Protein AF-A0A2K3LWF7-F1 (afdb_monomer_lite)

Organism: Trifolium pratense (NCBI:txid57577)

pLDDT: mean 84.84, std 10.51, range [38.94, 96.25]

Sequence (169 aa):
MKAWNTTQEELLTIGGLDVVVFNRILIFSIRVFSVSAIICTILVLPVNYYGRNTIHKDIPFESLEVFTIENVMEGSRWLWSHCLALYIITITACTLLYFEYKNITTLRLVHITGLPPKPSQFTILVRGIPWSADESYCEAVKKFFTYYHASTYLSHQIVYESGAVQKLK

Radius of gyration: 29.31 Å; chains: 1; bounding box: 56×47×76 Å

InterPro domains:
  IPR027815 CSC1/OSCA1-like, cytosolic domain [PF14703] (121-168)
  IPR032880 CSC1/OSCA1-like, N-terminal transmembrane domain [PF13967] (2-100)
  IPR045122 Calcium permeable stress-gated cation channel 1-like [PTHR13018] (2-168)

Foldseek 3Di:
DCVVVQDLVNCCVPPNDVSSVVVVVVVLVVVLVVVLVVLCVVQQQVLLLPQDPDDDDPPVPDDCNSRDPNSHDPPDPSVVSVVVSVVVSVVVSVVSVVVVVVVSVVVVVCVVVVDDDDVVVLDDDDDDQDDDPVDDSQVSVVVVCCVPPVPSDDHDDDDDDCPPVVVVD

Structure (mmCIF, N/CA/C/O backbone):
data_AF-A0A2K3LWF7-F1
#
_entry.id   AF-A0A2K3LWF7-F1
#
loop_
_atom_site.group_PDB
_atom_site.id
_atom_site.type_symbol
_atom_site.label_atom_id
_atom_site.label_alt_id
_atom_site.label_comp_id
_atom_site.label_asym_id
_atom_site.label_entity_id
_atom_site.label_seq_id
_atom_site.pdbx_PDB_ins_code
_atom_site.Cartn_x
_atom_site.Cartn_y
_atom_site.Cartn_z
_atom_site.occupancy
_atom_site.B_iso_or_equiv
_atom_site.auth_seq_id
_atom_site.auth_comp_id
_atom_site.auth_asym_id
_atom_site.auth_atom_id
_atom_site.pdbx_PDB_model_num
ATOM 1 N N . MET A 1 1 ? 2.350 27.886 2.016 1.00 38.94 1 MET A N 1
ATOM 2 C CA . MET A 1 1 ? 3.255 26.724 1.860 1.00 38.94 1 MET A CA 1
ATOM 3 C C . MET A 1 1 ? 3.844 26.348 3.222 1.00 38.94 1 MET A C 1
ATOM 5 O O . MET A 1 1 ? 4.830 26.938 3.629 1.00 38.94 1 MET A O 1
ATOM 9 N N . LYS A 1 2 ? 3.200 25.439 3.970 1.00 58.22 2 LYS A N 1
ATOM 10 C CA . LYS A 1 2 ? 3.704 24.879 5.251 1.00 58.22 2 LYS A CA 1
ATOM 11 C C . LYS A 1 2 ? 3.638 23.341 5.309 1.00 58.22 2 LYS A C 1
ATOM 13 O O . LYS A 1 2 ? 4.220 22.750 6.204 1.00 58.22 2 LYS A O 1
ATOM 18 N N . ALA A 1 3 ? 2.973 22.706 4.339 1.00 60.84 3 ALA A N 1
ATOM 19 C CA . ALA A 1 3 ? 2.612 21.287 4.382 1.00 60.84 3 ALA A CA 1
ATOM 20 C C . ALA A 1 3 ? 3.796 20.308 4.273 1.00 60.84 3 ALA A C 1
ATOM 22 O O . ALA A 1 3 ? 3.674 19.171 4.704 1.00 60.84 3 ALA A O 1
ATOM 23 N N . TRP A 1 4 ? 4.939 20.730 3.717 1.00 63.81 4 TRP A N 1
ATOM 24 C CA . TRP A 1 4 ? 6.118 19.862 3.579 1.00 63.81 4 TRP A CA 1
ATOM 25 C C . TRP A 1 4 ? 6.941 19.734 4.872 1.00 63.81 4 TRP A C 1
ATOM 27 O O . TRP A 1 4 ? 7.644 18.748 5.056 1.00 63.81 4 TRP A O 1
ATOM 37 N N . ASN A 1 5 ? 6.837 20.710 5.783 1.00 64.00 5 ASN A N 1
ATOM 38 C CA . ASN A 1 5 ? 7.616 20.734 7.027 1.00 64.00 5 ASN A CA 1
ATOM 39 C C . ASN A 1 5 ? 6.887 20.084 8.210 1.00 64.00 5 ASN A C 1
ATOM 41 O O . ASN A 1 5 ? 7.452 20.028 9.299 1.00 64.00 5 ASN A O 1
ATOM 45 N N . THR A 1 6 ? 5.645 19.629 8.024 1.00 67.25 6 THR A N 1
ATOM 46 C CA . THR A 1 6 ? 4.870 19.023 9.106 1.00 67.25 6 THR A CA 1
ATOM 47 C C . THR A 1 6 ? 5.472 17.671 9.467 1.00 67.25 6 THR A C 1
ATOM 49 O O . THR A 1 6 ? 5.547 16.760 8.638 1.00 67.25 6 THR A O 1
ATOM 52 N N . THR A 1 7 ? 5.928 17.545 10.709 1.00 76.25 7 THR A N 1
ATOM 53 C CA . THR A 1 7 ? 6.557 16.308 11.185 1.00 76.25 7 THR A CA 1
ATOM 54 C C . THR A 1 7 ? 5.507 15.223 11.422 1.00 76.25 7 THR A C 1
ATOM 56 O O . THR A 1 7 ? 4.322 15.495 11.616 1.00 76.25 7 THR A O 1
ATOM 59 N N . GLN A 1 8 ? 5.923 13.953 11.408 1.00 68.94 8 GLN A N 1
ATOM 60 C CA . GLN A 1 8 ? 5.000 12.845 11.685 1.00 68.94 8 GLN A CA 1
ATOM 61 C C . GLN A 1 8 ? 4.348 12.949 13.067 1.00 68.94 8 GLN A C 1
ATOM 63 O O . GLN A 1 8 ? 3.216 12.504 13.228 1.00 68.94 8 GLN A O 1
ATOM 68 N N . GLU A 1 9 ? 5.029 13.559 14.036 1.00 72.06 9 GLU A N 1
ATOM 69 C CA . GLU A 1 9 ? 4.491 13.771 15.381 1.00 72.06 9 GLU A CA 1
ATOM 70 C C . GLU A 1 9 ? 3.396 14.845 15.405 1.00 72.06 9 GLU A C 1
ATOM 72 O O . GLU A 1 9 ? 2.366 14.670 16.056 1.00 72.06 9 GLU A O 1
ATOM 77 N N . GLU A 1 10 ? 3.544 15.911 14.616 1.00 75.25 10 GLU A N 1
ATOM 78 C CA . GLU A 1 10 ? 2.484 16.906 14.411 1.00 75.25 10 GLU A CA 1
ATOM 79 C C . GLU A 1 10 ? 1.270 16.294 13.692 1.00 75.25 10 GLU A C 1
ATOM 81 O O . GLU A 1 10 ? 0.126 16.544 14.066 1.00 75.25 10 GLU A O 1
ATOM 86 N N . LEU A 1 11 ? 1.492 15.427 12.696 1.00 74.38 11 LEU A N 1
ATOM 87 C CA . LEU A 1 11 ? 0.394 14.720 12.024 1.00 74.38 11 LEU A CA 1
ATOM 88 C C . LEU A 1 11 ? -0.328 13.745 12.961 1.00 74.38 11 LEU A C 1
ATOM 90 O O . LEU A 1 11 ? -1.554 13.651 12.912 1.00 74.38 11 LEU A O 1
ATOM 94 N N . LEU A 1 12 ? 0.409 13.045 13.826 1.00 75.38 12 LEU A N 1
ATOM 95 C CA . LEU A 1 12 ? -0.167 12.120 14.800 1.00 75.38 12 LEU A CA 1
ATOM 96 C C . LEU A 1 12 ? -1.013 12.854 15.847 1.00 75.38 12 LEU A C 1
ATOM 98 O O . LEU A 1 12 ? -2.081 12.369 16.216 1.00 75.38 12 LEU A O 1
ATOM 102 N N . THR A 1 13 ? -0.552 14.017 16.310 1.00 76.69 13 THR A N 1
ATOM 103 C CA . THR A 1 13 ? -1.249 14.812 17.333 1.00 76.69 13 THR A CA 1
ATOM 104 C C . THR A 1 13 ? -2.495 15.511 16.790 1.00 76.69 13 THR A C 1
ATOM 106 O O . THR A 1 13 ? -3.487 15.605 17.509 1.00 76.69 13 THR A O 1
ATOM 109 N N . ILE A 1 14 ? -2.482 15.951 15.526 1.00 79.88 14 ILE A N 1
ATOM 110 C CA . ILE A 1 14 ? -3.607 16.669 14.904 1.00 79.88 14 ILE A CA 1
ATOM 111 C C . ILE A 1 14 ? -4.623 15.712 14.260 1.00 79.88 14 ILE A C 1
ATOM 113 O O . ILE A 1 14 ? -5.828 15.919 14.385 1.00 79.88 14 ILE A O 1
ATOM 117 N N . GLY A 1 15 ? -4.152 14.688 13.540 1.00 75.94 15 GLY A N 1
ATOM 118 C CA . GLY A 1 15 ? -4.976 13.846 12.661 1.00 75.94 15 GLY A CA 1
ATOM 119 C C . GLY A 1 15 ? -5.076 12.375 13.069 1.00 75.94 15 GLY A C 1
ATOM 120 O O . GLY A 1 15 ? -5.804 11.614 12.434 1.00 75.94 15 GLY A O 1
ATOM 121 N N . GLY A 1 16 ? -4.362 11.954 14.115 1.00 80.94 16 GLY A N 1
ATOM 122 C CA . GLY A 1 16 ? -4.330 10.562 14.554 1.00 80.94 16 GLY A CA 1
ATOM 123 C C . GLY A 1 16 ? -3.524 9.638 13.633 1.00 80.94 16 GLY A C 1
ATOM 124 O O . GLY A 1 16 ? -2.874 10.055 12.673 1.00 80.94 16 GLY A O 1
ATOM 125 N N . LEU A 1 17 ? -3.543 8.342 13.957 1.00 81.19 17 LEU A N 1
ATOM 126 C CA . LEU A 1 17 ? -2.722 7.325 13.289 1.00 81.19 17 LEU A CA 1
ATOM 127 C C . LEU A 1 17 ? -3.090 7.143 11.805 1.00 81.19 17 LEU A C 1
ATOM 129 O O . LEU A 1 17 ? -2.202 6.944 10.978 1.00 81.19 17 LEU A O 1
ATOM 133 N N . ASP A 1 18 ? -4.373 7.256 11.459 1.00 84.12 18 ASP A N 1
ATOM 134 C CA . ASP A 1 18 ? -4.869 7.007 10.099 1.00 84.12 18 ASP A CA 1
ATOM 135 C C . ASP A 1 18 ? -4.323 8.022 9.084 1.00 84.12 18 ASP A C 1
ATOM 137 O O . ASP A 1 18 ? -3.919 7.649 7.981 1.00 84.12 18 ASP A O 1
ATOM 141 N N . VAL A 1 19 ? -4.209 9.296 9.477 1.00 86.19 19 VAL A N 1
ATOM 142 C CA . VAL A 1 19 ? -3.614 10.353 8.639 1.00 86.19 19 VAL A CA 1
ATOM 143 C C . VAL A 1 19 ? -2.130 10.087 8.388 1.00 86.19 19 VAL A C 1
ATOM 145 O O . VAL A 1 19 ? -1.643 10.258 7.267 1.00 86.19 19 VAL A O 1
ATOM 148 N N . VAL A 1 20 ? -1.403 9.612 9.404 1.00 84.12 20 VAL A N 1
ATOM 149 C CA . VAL A 1 20 ? 0.015 9.246 9.269 1.00 84.12 20 VAL A CA 1
ATOM 150 C C . VAL A 1 20 ? 0.185 8.076 8.299 1.00 84.12 20 VAL A C 1
ATOM 152 O O . VAL A 1 20 ? 1.080 8.109 7.451 1.00 84.12 20 VAL A O 1
ATOM 155 N N . VAL A 1 21 ? -0.679 7.060 8.386 1.00 85.44 21 VAL A N 1
ATOM 156 C CA . VAL A 1 21 ? -0.665 5.909 7.470 1.00 85.44 21 VAL A CA 1
ATOM 157 C C . VAL A 1 21 ? -0.974 6.349 6.037 1.00 85.44 21 VAL A C 1
ATOM 159 O O . VAL A 1 21 ? -0.240 5.977 5.122 1.00 85.44 21 VAL A O 1
ATOM 162 N N . PHE A 1 22 ? -1.985 7.195 5.834 1.00 88.12 22 PHE A N 1
ATOM 163 C CA . PHE A 1 22 ? -2.322 7.724 4.511 1.00 88.12 22 PHE A CA 1
ATOM 164 C C . PHE A 1 22 ? -1.163 8.513 3.884 1.00 88.12 22 PHE A C 1
ATOM 166 O O . PHE A 1 22 ? -0.778 8.258 2.742 1.00 88.12 22 PHE A O 1
ATOM 173 N N . ASN A 1 23 ? -0.537 9.414 4.647 1.00 87.44 23 ASN A N 1
ATOM 174 C CA . ASN A 1 23 ? 0.619 10.174 4.172 1.00 87.44 23 ASN A CA 1
ATOM 175 C C . ASN A 1 23 ? 1.795 9.256 3.782 1.00 87.44 23 ASN A C 1
ATOM 177 O O . ASN A 1 23 ? 2.453 9.470 2.764 1.00 87.44 23 ASN A O 1
ATOM 181 N N . ARG A 1 24 ? 2.036 8.185 4.550 1.00 87.31 24 ARG A N 1
ATOM 182 C CA . ARG A 1 24 ? 3.060 7.182 4.217 1.00 87.31 24 ARG A CA 1
ATOM 183 C C . ARG A 1 24 ? 2.762 6.453 2.908 1.00 87.31 24 ARG A C 1
ATOM 185 O O . ARG A 1 24 ? 3.691 6.253 2.133 1.00 87.31 24 ARG A O 1
ATOM 192 N N . ILE A 1 25 ? 1.500 6.119 2.624 1.00 89.12 25 ILE A N 1
ATOM 193 C CA . ILE A 1 25 ? 1.097 5.500 1.348 1.00 89.12 25 ILE A CA 1
ATOM 194 C C . ILE A 1 25 ? 1.405 6.429 0.165 1.00 89.12 25 ILE A C 1
ATOM 196 O O . ILE A 1 25 ? 1.914 5.968 -0.860 1.00 89.12 25 ILE A O 1
ATOM 200 N N . LEU A 1 26 ? 1.162 7.736 0.305 1.00 91.00 26 LEU A N 1
ATOM 201 C CA . LEU A 1 26 ? 1.490 8.713 -0.739 1.00 91.00 26 LEU A CA 1
ATOM 202 C C . LEU A 1 26 ? 3.000 8.807 -0.984 1.00 91.00 26 LEU A C 1
ATOM 204 O O . LEU A 1 26 ? 3.447 8.698 -2.126 1.00 91.00 26 LEU A O 1
ATOM 208 N N . ILE A 1 27 ? 3.796 8.947 0.079 1.00 89.56 27 ILE A N 1
ATOM 209 C CA . ILE A 1 27 ? 5.263 9.007 -0.023 1.00 89.56 27 ILE A CA 1
ATOM 210 C C . ILE A 1 27 ? 5.820 7.708 -0.621 1.00 89.56 27 ILE A C 1
ATOM 212 O O . ILE A 1 27 ? 6.700 7.752 -1.483 1.00 89.56 27 ILE A O 1
ATOM 216 N N . PHE A 1 28 ? 5.299 6.556 -0.195 1.00 90.75 28 PHE A N 1
ATOM 217 C CA . PHE A 1 28 ? 5.648 5.250 -0.749 1.00 90.75 28 PHE A CA 1
ATOM 218 C C . PHE A 1 28 ? 5.365 5.190 -2.254 1.00 90.75 28 PHE A C 1
ATOM 220 O O . PHE A 1 28 ? 6.253 4.832 -3.027 1.00 90.75 28 PHE A O 1
ATOM 227 N N . SER A 1 29 ? 4.172 5.618 -2.672 1.00 92.38 29 SER A N 1
ATOM 228 C CA . SER A 1 29 ? 3.775 5.643 -4.082 1.00 92.38 29 SER A CA 1
ATOM 229 C C . SER A 1 29 ? 4.724 6.512 -4.905 1.00 92.38 29 SER A C 1
ATOM 231 O O . SER A 1 29 ? 5.270 6.044 -5.900 1.00 92.38 29 SER A O 1
ATOM 233 N N . ILE A 1 30 ? 5.011 7.738 -4.451 1.00 93.56 30 ILE A N 1
ATOM 234 C CA . ILE A 1 30 ? 5.950 8.647 -5.128 1.00 93.56 30 ILE A CA 1
ATOM 235 C C . ILE A 1 30 ? 7.335 8.002 -5.264 1.00 93.56 30 ILE A C 1
ATOM 237 O O . ILE A 1 30 ? 7.937 8.076 -6.330 1.00 93.56 30 ILE A O 1
ATOM 241 N N . ARG A 1 31 ? 7.848 7.329 -4.226 1.00 92.31 31 ARG A N 1
ATOM 242 C CA . ARG A 1 31 ? 9.154 6.649 -4.290 1.00 92.31 31 ARG A CA 1
ATOM 243 C C . ARG A 1 31 ? 9.176 5.524 -5.324 1.00 92.31 31 ARG A C 1
ATOM 245 O O . ARG A 1 31 ? 10.118 5.457 -6.112 1.00 92.31 31 ARG A O 1
ATOM 252 N N . VAL A 1 32 ? 8.153 4.670 -5.339 1.00 93.31 32 VAL A N 1
ATOM 253 C CA . VAL A 1 32 ? 8.047 3.561 -6.302 1.00 93.31 32 VAL A CA 1
ATOM 254 C C . VAL A 1 32 ? 7.919 4.093 -7.729 1.00 93.31 32 VAL A C 1
ATOM 256 O O . VAL A 1 32 ? 8.632 3.625 -8.621 1.00 93.31 32 VAL A O 1
ATOM 259 N N . PHE A 1 33 ? 7.077 5.108 -7.947 1.00 94.88 33 PHE A N 1
ATOM 260 C CA . PHE A 1 33 ? 6.920 5.736 -9.258 1.00 94.88 33 PHE A CA 1
ATOM 261 C C . PHE A 1 33 ? 8.196 6.432 -9.727 1.00 94.88 33 PHE A C 1
ATOM 263 O O . PHE A 1 33 ? 8.550 6.280 -10.889 1.00 94.88 33 PHE A O 1
ATOM 270 N N . SER A 1 34 ? 8.931 7.117 -8.848 1.00 95.25 34 SER A N 1
ATOM 271 C CA . SER A 1 34 ? 10.206 7.752 -9.206 1.00 95.25 34 SER A CA 1
ATOM 272 C C . SER A 1 34 ? 11.250 6.739 -9.675 1.00 95.25 34 SER A C 1
ATOM 274 O O . SER A 1 34 ? 11.879 6.948 -10.710 1.00 95.25 34 SER A O 1
ATOM 276 N N . VAL A 1 35 ? 11.417 5.614 -8.968 1.00 93.62 35 VAL A N 1
ATOM 277 C CA . VAL A 1 35 ? 12.356 4.564 -9.405 1.00 93.62 35 VAL A CA 1
ATOM 278 C C . VAL A 1 35 ? 11.898 3.933 -10.720 1.00 93.62 35 VAL A C 1
ATOM 280 O O . VAL A 1 35 ? 12.703 3.759 -11.635 1.00 93.62 35 VAL A O 1
ATOM 283 N N . SER A 1 36 ? 10.600 3.655 -10.843 1.00 94.31 36 SER A N 1
ATOM 284 C CA . SER A 1 36 ? 10.020 3.107 -12.072 1.00 94.31 36 SER A CA 1
ATOM 285 C C . SER A 1 36 ? 10.212 4.054 -13.255 1.00 94.31 36 SER A C 1
ATOM 287 O O . SER A 1 36 ? 10.614 3.613 -14.323 1.00 94.31 36 SER A O 1
ATOM 289 N N . ALA A 1 37 ? 10.007 5.360 -13.065 1.00 95.75 37 ALA A N 1
ATOM 290 C CA . ALA A 1 37 ? 10.199 6.373 -14.096 1.00 95.75 37 ALA A CA 1
ATOM 291 C C . ALA A 1 37 ? 11.653 6.421 -14.583 1.00 95.75 37 ALA A C 1
ATOM 293 O O . ALA A 1 37 ? 11.886 6.466 -15.789 1.00 95.75 37 ALA A O 1
ATOM 294 N N . ILE A 1 38 ? 12.629 6.342 -13.672 1.00 95.81 38 ILE A N 1
ATOM 295 C CA . ILE A 1 38 ? 14.056 6.297 -14.027 1.00 95.81 38 ILE A CA 1
ATOM 296 C C . ILE A 1 38 ? 14.366 5.043 -14.855 1.00 95.81 38 ILE A C 1
ATOM 298 O O . ILE A 1 38 ? 14.955 5.151 -15.930 1.00 95.81 38 ILE A O 1
AT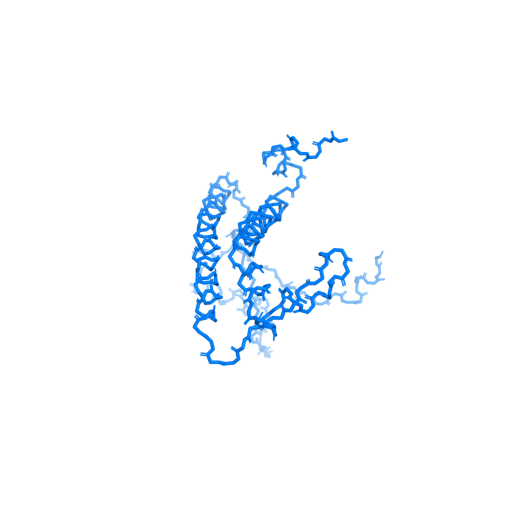OM 302 N N . ILE A 1 39 ? 13.933 3.865 -14.396 1.00 94.44 39 ILE A N 1
ATOM 303 C CA . ILE A 1 39 ? 14.162 2.594 -15.102 1.00 94.44 39 ILE A CA 1
ATOM 304 C C . ILE A 1 39 ? 13.494 2.618 -16.479 1.00 94.44 39 ILE A C 1
ATOM 306 O O . ILE A 1 39 ? 14.121 2.273 -17.480 1.00 94.44 39 ILE A O 1
ATOM 310 N N . CYS A 1 40 ? 12.242 3.067 -16.553 1.00 93.81 40 CYS A N 1
ATOM 311 C CA . CYS A 1 40 ? 11.520 3.165 -17.811 1.00 93.81 40 CYS A CA 1
ATOM 312 C C . CYS A 1 40 ? 12.195 4.147 -18.774 1.00 93.81 40 CYS A C 1
ATOM 314 O O . CYS A 1 40 ? 12.304 3.845 -19.955 1.00 93.81 40 CYS A O 1
ATOM 316 N N . THR A 1 41 ? 12.710 5.277 -18.288 1.00 93.06 41 THR A N 1
ATOM 317 C CA . THR A 1 41 ? 13.367 6.282 -19.141 1.00 93.06 41 THR A CA 1
ATOM 318 C C . THR A 1 41 ? 14.724 5.807 -19.662 1.00 93.06 41 THR A C 1
ATOM 320 O O . THR A 1 41 ? 15.053 6.060 -20.815 1.00 93.06 41 THR A O 1
ATOM 323 N N . ILE A 1 42 ? 15.516 5.115 -18.838 1.00 93.25 42 ILE A N 1
ATOM 324 C CA . ILE A 1 42 ? 16.875 4.685 -19.210 1.00 93.25 42 ILE A CA 1
ATOM 325 C C . ILE A 1 42 ? 16.863 3.390 -20.029 1.00 93.25 42 ILE A C 1
ATOM 327 O O . ILE A 1 42 ? 17.721 3.203 -20.886 1.00 93.25 42 ILE A O 1
ATOM 331 N N . LEU A 1 43 ? 15.920 2.484 -19.759 1.00 92.12 43 LEU A N 1
ATOM 332 C CA . LEU A 1 43 ? 15.936 1.134 -20.318 1.00 92.12 43 LEU A CA 1
ATOM 333 C C . LEU A 1 43 ? 14.767 0.885 -21.271 1.00 92.12 43 LEU A C 1
ATOM 335 O O . LEU A 1 43 ? 14.992 0.506 -22.414 1.00 92.12 43 LEU A O 1
ATOM 339 N N . VAL A 1 44 ? 13.527 1.109 -20.837 1.00 91.75 44 VAL A N 1
ATOM 340 C CA . VAL A 1 44 ? 12.337 0.775 -21.643 1.00 91.75 44 VAL A CA 1
ATOM 341 C C . VAL A 1 44 ? 12.187 1.722 -22.837 1.00 91.75 44 VAL A C 1
ATOM 343 O O . VAL A 1 44 ? 11.938 1.275 -23.952 1.00 91.75 44 VAL A O 1
ATOM 346 N N . LEU A 1 45 ? 12.381 3.023 -22.620 1.00 90.62 45 LEU A N 1
ATOM 347 C CA . LEU A 1 45 ? 12.165 4.059 -23.626 1.00 90.62 45 LEU A CA 1
ATOM 348 C C . LEU A 1 45 ? 13.137 3.942 -24.815 1.00 90.62 45 LEU A C 1
ATOM 350 O O . LEU A 1 45 ? 12.658 3.954 -25.950 1.00 90.62 45 LEU A O 1
ATOM 354 N N . PRO A 1 46 ? 14.462 3.760 -24.621 1.00 89.38 46 PRO A N 1
ATOM 355 C CA . PRO A 1 46 ? 15.379 3.591 -25.746 1.00 89.38 46 PRO A CA 1
ATOM 356 C C . PRO A 1 46 ? 15.161 2.261 -26.469 1.00 89.38 46 PRO A C 1
ATOM 358 O O . PRO A 1 46 ? 15.243 2.213 -27.692 1.00 89.38 46 PRO A O 1
ATOM 361 N N . VAL A 1 47 ? 14.849 1.190 -25.729 1.00 89.94 47 VAL A N 1
ATOM 362 C CA . VAL A 1 47 ? 14.561 -0.127 -26.317 1.00 89.94 47 VAL A CA 1
ATOM 363 C C . VAL A 1 47 ? 13.334 -0.067 -27.223 1.00 89.94 47 VAL A C 1
ATOM 365 O O . VAL A 1 47 ? 13.375 -0.607 -28.325 1.00 89.94 47 VAL A O 1
ATOM 368 N N . ASN A 1 48 ? 12.283 0.638 -26.799 1.00 90.56 48 ASN A N 1
ATOM 369 C CA . ASN A 1 48 ? 11.109 0.864 -27.635 1.00 90.56 48 ASN A CA 1
ATOM 370 C C . ASN A 1 48 ? 11.453 1.704 -28.861 1.00 90.56 48 ASN A C 1
ATOM 372 O O . ASN A 1 48 ? 11.137 1.305 -29.977 1.00 90.56 48 ASN A O 1
ATOM 376 N N . TYR A 1 49 ? 12.163 2.820 -28.678 1.00 87.06 49 TYR A N 1
ATOM 377 C CA . TYR A 1 49 ? 12.485 3.735 -29.771 1.00 87.06 49 TYR A CA 1
ATOM 378 C C . TYR A 1 49 ? 13.306 3.069 -30.887 1.00 87.06 49 TYR A C 1
ATOM 380 O O . TYR A 1 49 ? 12.983 3.217 -32.065 1.00 87.06 49 TYR A O 1
ATOM 388 N N . TYR A 1 50 ? 14.318 2.274 -30.530 1.00 85.00 50 TYR A N 1
ATOM 389 C CA . TYR A 1 50 ? 15.171 1.548 -31.482 1.00 85.00 50 TYR A CA 1
ATOM 390 C C . TYR A 1 50 ? 14.658 0.134 -31.823 1.00 85.00 50 TYR A C 1
ATOM 392 O O . TYR A 1 50 ? 15.395 -0.667 -32.399 1.00 85.00 50 TYR A O 1
ATOM 400 N N . GLY A 1 51 ? 13.406 -0.192 -31.479 1.00 81.31 51 GLY A N 1
ATOM 401 C CA . GLY A 1 51 ? 12.823 -1.526 -31.664 1.00 81.31 51 GLY A CA 1
ATOM 402 C C . GLY A 1 51 ? 12.695 -1.976 -33.126 1.00 81.31 51 GLY A C 1
ATOM 403 O O . GLY A 1 51 ? 12.713 -3.180 -33.403 1.00 81.31 51 GLY A O 1
ATOM 404 N N . ARG A 1 52 ? 12.628 -1.022 -34.064 1.00 80.25 52 ARG A N 1
ATOM 405 C CA . ARG A 1 52 ? 12.566 -1.248 -35.512 1.00 80.25 52 ARG A CA 1
ATOM 406 C C . ARG A 1 52 ? 13.563 -0.342 -36.239 1.00 80.25 52 ARG A C 1
ATOM 408 O O . ARG A 1 52 ? 13.774 0.804 -35.857 1.00 80.25 52 ARG A O 1
ATOM 415 N N . ASN A 1 53 ? 14.139 -0.847 -37.332 1.00 66.94 53 ASN A N 1
ATOM 416 C CA . ASN A 1 53 ? 15.008 -0.073 -38.227 1.00 66.94 53 ASN A CA 1
ATOM 417 C C . ASN A 1 53 ? 14.169 0.839 -39.142 1.00 66.94 53 ASN A C 1
ATOM 419 O O . ASN A 1 53 ? 14.050 0.592 -40.342 1.00 66.94 53 ASN A O 1
ATOM 423 N N . THR A 1 54 ? 13.538 1.861 -38.570 1.00 67.38 54 THR A N 1
ATOM 424 C CA . THR A 1 54 ? 12.828 2.922 -39.300 1.00 67.38 54 THR A CA 1
ATOM 425 C C . THR A 1 54 ? 13.648 4.208 -39.304 1.00 67.38 54 THR A C 1
ATOM 427 O O . THR A 1 54 ? 14.456 4.433 -38.411 1.00 67.38 54 THR A O 1
ATOM 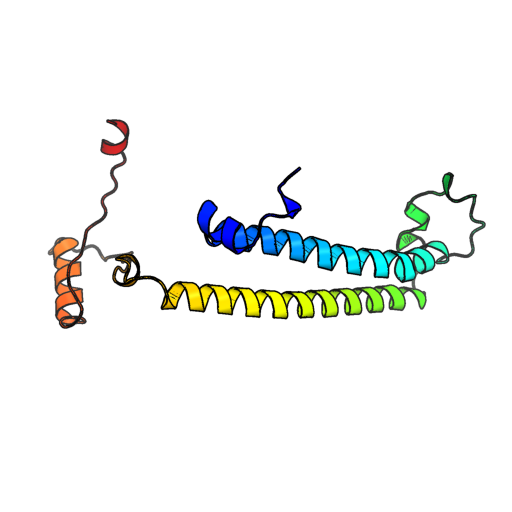430 N N . ILE A 1 55 ? 13.459 5.055 -40.319 1.00 71.44 55 ILE A N 1
ATOM 431 C CA . ILE A 1 55 ? 14.028 6.407 -40.321 1.00 71.44 55 ILE A CA 1
ATOM 432 C C . ILE A 1 55 ? 13.192 7.240 -39.351 1.00 71.44 55 ILE A C 1
ATOM 434 O O . ILE A 1 55 ? 12.057 7.595 -39.672 1.00 71.44 55 ILE A O 1
ATOM 438 N N . HIS A 1 56 ? 13.738 7.514 -38.170 1.00 73.50 56 HIS A N 1
ATOM 439 C CA . HIS A 1 56 ? 13.101 8.400 -37.203 1.00 73.50 56 HIS A CA 1
ATOM 440 C C . HIS A 1 56 ? 13.137 9.855 -37.685 1.00 73.50 56 HIS A C 1
ATOM 442 O O . HIS A 1 56 ? 14.132 10.322 -38.245 1.00 73.50 56 HIS A O 1
ATOM 448 N N . LYS A 1 57 ? 12.031 10.563 -37.478 1.00 71.81 57 LYS A N 1
ATOM 449 C CA . LYS A 1 57 ? 11.902 12.014 -37.612 1.00 71.81 57 LYS A CA 1
ATOM 450 C C . LYS A 1 57 ? 12.470 12.696 -36.365 1.00 71.81 57 LYS A C 1
ATOM 452 O O . LYS A 1 57 ? 12.783 12.057 -35.363 1.00 71.81 57 LYS A O 1
ATOM 457 N N . ASP A 1 58 ? 12.566 14.022 -36.408 1.00 71.31 58 ASP A N 1
ATOM 458 C CA . ASP A 1 58 ? 12.850 14.800 -35.205 1.00 71.31 58 ASP A CA 1
ATOM 459 C C . ASP A 1 58 ? 11.806 14.488 -34.118 1.00 71.31 58 ASP A C 1
ATOM 461 O O . ASP A 1 58 ? 10.603 14.572 -34.366 1.00 71.31 58 ASP A O 1
ATOM 465 N N . ILE A 1 59 ? 12.279 14.172 -32.905 1.00 72.19 59 ILE A N 1
ATOM 466 C CA . ILE A 1 59 ? 11.486 13.781 -31.720 1.00 72.19 59 ILE A CA 1
ATOM 467 C C . ILE A 1 59 ? 10.171 14.573 -31.534 1.00 72.19 59 ILE A C 1
ATOM 469 O O . ILE A 1 59 ? 9.153 13.937 -31.265 1.00 72.19 59 ILE A O 1
ATOM 473 N N . PRO A 1 60 ? 10.114 15.919 -31.670 1.00 71.94 60 PRO A N 1
ATOM 474 C CA . PRO A 1 60 ? 8.856 16.663 -31.509 1.00 71.94 60 PRO A CA 1
ATOM 475 C C . PRO A 1 60 ? 7.761 16.330 -32.539 1.00 71.94 60 PRO A C 1
ATOM 477 O O . PRO A 1 60 ? 6.609 16.699 -32.325 1.00 71.94 60 PRO A O 1
ATOM 480 N N . PHE A 1 61 ? 8.096 15.647 -33.635 1.00 72.19 61 PHE A N 1
ATOM 481 C CA . PHE A 1 61 ? 7.162 15.219 -34.680 1.00 72.19 61 PHE A CA 1
ATOM 482 C C . PHE A 1 61 ? 6.953 13.700 -34.716 1.00 72.19 61 PHE A C 1
ATOM 484 O O . PHE A 1 61 ? 6.291 13.199 -35.631 1.00 72.19 61 PHE A O 1
ATOM 491 N N . GLU A 1 62 ? 7.517 12.970 -33.752 1.00 78.31 62 GLU A N 1
ATOM 492 C CA . GLU A 1 62 ? 7.327 11.529 -33.632 1.00 78.31 62 GLU A CA 1
ATOM 493 C C . GLU A 1 62 ? 5.999 11.175 -32.968 1.00 78.31 62 GLU A C 1
ATOM 495 O O . GLU A 1 62 ? 5.509 11.861 -32.067 1.00 78.31 62 GLU A O 1
ATOM 500 N N . SER A 1 63 ? 5.409 10.068 -33.415 1.00 82.81 63 SER A N 1
ATOM 501 C CA . SER A 1 63 ? 4.213 9.524 -32.769 1.00 82.81 63 SER A CA 1
ATOM 502 C C . SER A 1 63 ? 4.582 8.851 -31.444 1.00 82.81 63 SER A C 1
ATOM 504 O O . SER A 1 63 ? 5.651 8.252 -31.310 1.00 82.81 63 SER A O 1
ATOM 506 N N . LEU A 1 64 ? 3.682 8.905 -30.456 1.00 83.00 64 LEU A N 1
ATOM 507 C CA . LEU A 1 64 ? 3.914 8.249 -29.162 1.00 83.00 64 LEU A CA 1
ATOM 508 C C . LEU A 1 64 ? 4.027 6.720 -29.283 1.00 83.00 64 LEU A C 1
ATOM 510 O O . LEU A 1 64 ? 4.637 6.093 -28.422 1.00 83.00 64 LEU A O 1
ATOM 514 N N . GLU A 1 65 ? 3.496 6.137 -30.360 1.00 81.94 65 GLU A N 1
ATOM 515 C CA . GLU A 1 65 ? 3.540 4.701 -30.664 1.00 81.94 65 GLU A CA 1
ATOM 516 C C . GLU A 1 65 ? 4.983 4.178 -30.776 1.00 81.94 65 GLU A C 1
ATOM 518 O O . GLU A 1 65 ? 5.274 3.081 -30.295 1.00 81.94 65 GLU A O 1
ATOM 523 N N . VAL A 1 66 ? 5.918 4.999 -31.278 1.00 84.00 6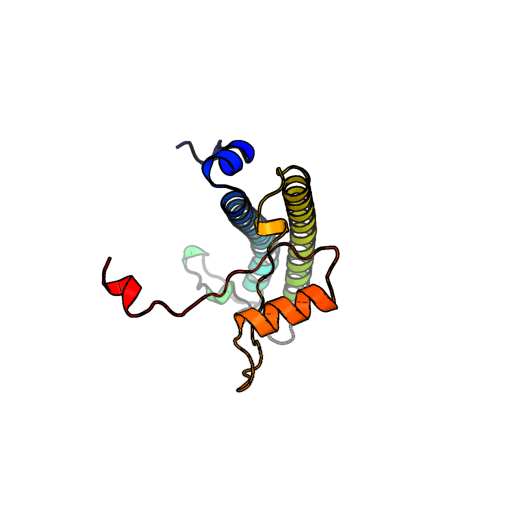6 VAL A N 1
ATOM 524 C CA . VAL A 1 66 ? 7.352 4.661 -31.412 1.00 84.00 66 VAL A CA 1
ATOM 525 C C . VAL A 1 66 ? 8.019 4.406 -30.052 1.00 84.00 66 VAL A C 1
ATOM 527 O O . VAL A 1 66 ? 8.991 3.659 -29.956 1.00 84.00 66 VAL A O 1
ATOM 530 N N . PHE A 1 67 ? 7.480 4.978 -28.973 1.00 85.62 67 PHE A N 1
ATOM 531 C CA . PHE A 1 67 ? 7.981 4.802 -27.606 1.00 85.62 67 PHE A CA 1
ATOM 532 C C . PHE A 1 67 ? 7.294 3.667 -26.842 1.00 85.62 67 PHE A C 1
ATOM 534 O O . PHE A 1 67 ? 7.561 3.483 -25.650 1.00 85.62 67 PHE A O 1
ATOM 541 N N . THR A 1 68 ? 6.423 2.899 -27.495 1.00 86.38 68 THR A N 1
ATOM 542 C CA . THR A 1 68 ? 5.714 1.767 -26.889 1.00 86.38 68 THR A CA 1
ATOM 543 C C . THR A 1 68 ? 6.302 0.426 -27.319 1.00 86.38 68 THR A C 1
ATOM 545 O O . THR A 1 68 ? 7.115 0.343 -28.238 1.00 86.38 68 THR A O 1
ATOM 548 N N . ILE A 1 69 ? 5.863 -0.644 -26.650 1.00 85.81 69 ILE A N 1
ATOM 549 C CA . ILE A 1 69 ? 6.273 -2.017 -26.973 1.00 85.81 69 ILE A CA 1
ATOM 550 C C . ILE A 1 69 ? 5.849 -2.443 -28.389 1.00 85.81 69 ILE A C 1
ATOM 552 O O . ILE A 1 69 ? 6.444 -3.358 -28.947 1.00 85.81 69 ILE A O 1
ATOM 556 N N . GLU A 1 70 ? 4.867 -1.765 -28.991 1.00 85.19 70 GLU A N 1
ATOM 557 C CA . GLU A 1 70 ? 4.397 -2.026 -30.357 1.00 85.19 70 GLU A CA 1
ATOM 558 C C . GLU A 1 70 ? 5.475 -1.748 -31.417 1.00 85.19 70 GLU A C 1
ATOM 560 O O . GLU A 1 70 ? 5.491 -2.373 -32.477 1.00 85.19 70 GLU A O 1
ATOM 565 N N . ASN A 1 71 ? 6.436 -0.869 -31.114 1.00 85.19 71 ASN A N 1
ATOM 566 C CA . ASN A 1 71 ? 7.559 -0.598 -32.008 1.00 85.19 71 ASN A CA 1
ATOM 567 C C . ASN A 1 71 ? 8.651 -1.689 -31.962 1.00 85.19 71 ASN A C 1
ATOM 569 O O . ASN A 1 71 ? 9.587 -1.672 -32.764 1.00 85.19 71 ASN A O 1
ATOM 573 N N . VAL A 1 72 ? 8.550 -2.662 -31.049 1.00 85.12 72 VAL A N 1
ATOM 574 C CA . VAL A 1 72 ? 9.485 -3.790 -30.944 1.00 85.12 72 VAL A CA 1
ATOM 575 C C . VAL A 1 72 ? 8.975 -4.961 -31.786 1.00 85.12 72 VAL A C 1
ATOM 577 O O . VAL A 1 72 ? 7.853 -5.425 -31.618 1.00 85.12 72 VAL A O 1
ATOM 580 N N . MET A 1 73 ? 9.816 -5.480 -32.687 1.00 80.88 73 MET A N 1
ATOM 581 C CA . MET A 1 73 ? 9.439 -6.612 -33.545 1.00 80.88 73 MET A CA 1
ATOM 582 C C . MET A 1 73 ? 9.106 -7.882 -32.743 1.00 80.88 73 MET A C 1
ATOM 584 O O . MET A 1 73 ? 9.795 -8.229 -31.780 1.00 80.88 73 MET A O 1
ATOM 588 N N . GLU A 1 74 ? 8.098 -8.634 -33.188 1.00 78.88 74 GLU A N 1
ATOM 589 C CA . GLU A 1 74 ? 7.763 -9.937 -32.605 1.00 78.88 74 GLU A CA 1
ATOM 590 C C . GLU A 1 74 ? 8.945 -10.920 -32.706 1.00 78.88 74 GLU A C 1
ATOM 592 O O . GLU A 1 74 ? 9.649 -10.979 -33.715 1.00 78.88 74 GLU A O 1
ATOM 597 N N . GLY A 1 75 ? 9.203 -11.676 -31.633 1.00 76.38 75 GLY A N 1
ATOM 598 C CA . GLY A 1 75 ? 10.348 -12.597 -31.545 1.00 76.38 75 GLY A CA 1
ATOM 599 C C . GLY A 1 75 ? 11.705 -11.922 -31.299 1.00 76.38 75 GLY A C 1
ATOM 600 O O . GLY A 1 75 ? 12.736 -12.596 -31.240 1.00 76.38 75 GLY A O 1
ATOM 601 N N . SER A 1 76 ? 11.726 -10.599 -31.125 1.00 82.25 76 SER A N 1
ATOM 602 C CA . SER A 1 76 ? 12.939 -9.840 -30.848 1.00 82.25 76 SER A CA 1
ATOM 603 C C . SER A 1 76 ? 13.526 -10.137 -29.464 1.00 82.25 76 SER A C 1
ATOM 605 O O . SER A 1 76 ? 12.820 -10.171 -28.455 1.00 82.25 76 SER A O 1
ATOM 607 N N . ARG A 1 77 ? 14.861 -10.262 -29.388 1.00 82.06 77 ARG A N 1
ATOM 608 C CA . ARG A 1 77 ? 15.597 -10.418 -28.115 1.00 82.06 77 ARG A CA 1
ATOM 609 C C . ARG A 1 77 ? 15.434 -9.212 -27.182 1.00 82.06 77 ARG A C 1
ATOM 611 O O . ARG A 1 77 ? 15.620 -9.351 -25.976 1.00 82.06 77 ARG A O 1
ATOM 618 N N . TRP A 1 78 ? 15.055 -8.055 -27.723 1.00 83.88 78 TRP A N 1
ATOM 619 C CA . TRP A 1 78 ? 14.845 -6.813 -26.981 1.00 83.88 78 TRP A CA 1
ATOM 620 C C . TRP A 1 78 ? 13.671 -6.885 -25.988 1.00 83.88 78 TRP A C 1
ATOM 622 O O . TRP A 1 78 ? 13.695 -6.194 -24.971 1.00 83.88 78 TRP A O 1
ATOM 632 N N . LEU A 1 79 ? 12.703 -7.788 -26.199 1.00 86.12 79 LEU A N 1
ATOM 633 C CA . LEU A 1 79 ? 11.588 -8.010 -25.267 1.00 86.12 79 LEU A CA 1
ATOM 634 C C . LEU A 1 79 ? 12.054 -8.460 -23.872 1.00 86.12 79 LEU A C 1
ATOM 636 O O . LEU A 1 79 ? 11.420 -8.128 -22.871 1.00 86.12 79 LEU A O 1
ATOM 640 N N . TRP A 1 80 ? 13.194 -9.153 -23.773 1.00 90.00 80 TRP A N 1
ATOM 641 C CA . TRP A 1 80 ? 13.744 -9.560 -22.477 1.00 90.00 80 TRP A CA 1
ATOM 642 C C . TRP A 1 80 ? 14.124 -8.361 -21.595 1.00 90.00 80 TRP A C 1
ATOM 644 O O . TRP A 1 80 ? 13.992 -8.441 -20.373 1.00 90.00 80 TRP A O 1
ATOM 654 N N . SER A 1 81 ? 14.504 -7.227 -22.190 1.00 90.00 81 SER A N 1
ATOM 655 C CA . SER A 1 81 ? 14.781 -5.987 -21.457 1.00 90.00 81 SER A CA 1
ATOM 656 C C . SER A 1 81 ? 13.543 -5.486 -20.703 1.00 90.00 81 SER A C 1
ATOM 658 O O . SER A 1 81 ? 13.661 -5.035 -19.565 1.00 90.00 81 SER A O 1
ATOM 660 N N . HIS A 1 82 ? 12.341 -5.644 -21.271 1.00 91.00 82 HIS A N 1
ATOM 661 C CA . HIS A 1 82 ? 11.088 -5.321 -20.577 1.00 91.00 82 HIS A CA 1
ATOM 662 C C . HIS A 1 82 ? 10.852 -6.238 -19.380 1.00 91.00 82 HIS A C 1
ATOM 664 O O . HIS A 1 82 ? 10.526 -5.758 -18.296 1.00 91.00 82 HIS A O 1
ATOM 670 N N . CYS A 1 83 ? 11.070 -7.546 -19.548 1.00 92.38 83 CYS A N 1
ATOM 671 C CA . CYS A 1 83 ? 10.977 -8.503 -18.447 1.00 92.38 83 CYS A CA 1
ATOM 672 C C . CYS A 1 83 ? 11.965 -8.151 -17.329 1.00 92.38 83 CYS A C 1
ATOM 674 O O . CYS A 1 83 ? 11.584 -8.107 -16.162 1.00 92.38 83 CYS A O 1
ATOM 676 N N . LEU A 1 84 ? 13.217 -7.843 -17.680 1.00 93.25 84 LEU A N 1
ATOM 677 C CA . LEU A 1 84 ? 14.242 -7.424 -16.728 1.00 93.25 84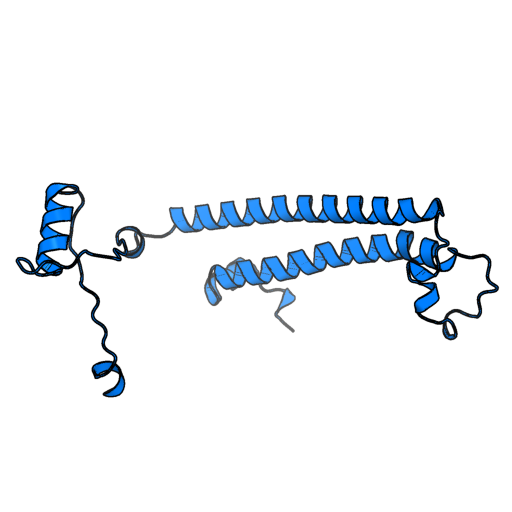 LEU A CA 1
ATOM 678 C C . LEU A 1 84 ? 13.826 -6.156 -15.970 1.00 93.25 84 LEU A C 1
ATOM 680 O O . LEU A 1 84 ? 13.900 -6.131 -14.742 1.00 93.25 84 LEU A O 1
ATOM 684 N N . ALA A 1 85 ? 13.343 -5.129 -16.675 1.00 93.62 85 ALA A N 1
ATOM 685 C CA . ALA A 1 85 ? 12.857 -3.900 -16.056 1.00 93.62 85 ALA A CA 1
ATOM 686 C C . ALA A 1 85 ? 11.701 -4.170 -15.083 1.00 93.62 85 ALA A C 1
ATOM 688 O O . ALA A 1 85 ? 11.729 -3.685 -13.953 1.00 93.62 85 ALA A O 1
ATOM 689 N N . LEU A 1 86 ? 10.730 -5.000 -15.478 1.00 94.81 86 LEU A N 1
ATOM 690 C CA . LEU A 1 86 ? 9.616 -5.401 -14.617 1.00 94.81 86 LEU A CA 1
ATOM 691 C C . LEU A 1 86 ? 10.094 -6.138 -13.362 1.00 94.81 86 LEU A C 1
ATOM 693 O O . LEU A 1 86 ? 9.609 -5.841 -12.269 1.00 94.81 86 LEU A O 1
ATOM 697 N N . TYR A 1 87 ? 11.064 -7.048 -13.482 1.00 95.31 87 TYR A N 1
ATOM 698 C CA . TYR A 1 87 ? 11.650 -7.727 -12.325 1.00 95.31 87 TYR A CA 1
ATOM 699 C C . TYR A 1 87 ? 12.334 -6.746 -11.372 1.00 95.31 87 TYR A C 1
ATOM 701 O O . TYR A 1 87 ? 12.090 -6.811 -10.168 1.00 95.31 87 TYR A O 1
ATOM 709 N N . ILE A 1 88 ? 13.140 -5.814 -11.890 1.00 94.94 88 ILE A N 1
ATOM 710 C CA . ILE A 1 88 ? 13.824 -4.808 -11.064 1.00 94.94 88 ILE A CA 1
ATOM 711 C C . ILE A 1 88 ? 12.794 -3.934 -10.338 1.00 94.94 88 ILE A C 1
ATOM 713 O O . ILE A 1 88 ? 12.864 -3.807 -9.117 1.00 94.94 88 ILE A O 1
ATOM 717 N N . ILE A 1 89 ? 11.804 -3.396 -11.061 1.00 95.19 89 ILE A N 1
ATOM 718 C CA . ILE A 1 89 ? 10.738 -2.562 -10.485 1.00 95.19 89 ILE A CA 1
ATOM 719 C C . ILE A 1 89 ? 9.983 -3.332 -9.395 1.00 95.19 89 ILE A C 1
ATOM 721 O O . ILE A 1 89 ? 9.767 -2.803 -8.305 1.00 95.19 89 ILE A O 1
ATOM 725 N N . THR A 1 90 ? 9.638 -4.595 -9.653 1.00 96.19 90 THR A N 1
ATOM 726 C CA . THR A 1 90 ? 8.915 -5.446 -8.697 1.00 96.19 90 THR A CA 1
ATOM 727 C C . THR A 1 90 ? 9.748 -5.714 -7.446 1.00 96.19 90 THR A C 1
ATOM 729 O O . THR A 1 90 ? 9.253 -5.543 -6.334 1.00 96.19 90 THR A O 1
ATOM 732 N N . ILE A 1 91 ? 11.026 -6.078 -7.594 1.00 95.88 91 ILE A N 1
ATOM 733 C CA . ILE A 1 91 ? 11.928 -6.326 -6.459 1.00 95.88 91 ILE A CA 1
ATOM 734 C C . ILE A 1 91 ? 12.092 -5.054 -5.622 1.00 95.88 91 ILE A C 1
ATOM 736 O O . ILE A 1 91 ? 11.991 -5.111 -4.393 1.00 95.88 91 ILE A O 1
ATOM 740 N N . THR A 1 92 ? 12.297 -3.898 -6.259 1.00 94.38 92 THR A N 1
ATOM 741 C CA . THR A 1 92 ? 12.393 -2.615 -5.555 1.00 94.38 92 THR A CA 1
ATOM 742 C C . THR A 1 92 ? 11.097 -2.283 -4.817 1.00 94.38 92 THR A C 1
ATOM 744 O O . THR A 1 92 ? 11.150 -1.942 -3.634 1.00 94.38 92 THR A O 1
ATOM 747 N N . ALA A 1 93 ? 9.941 -2.414 -5.472 1.00 94.69 93 ALA A N 1
ATOM 748 C CA . ALA A 1 93 ? 8.643 -2.146 -4.860 1.00 94.69 93 ALA A CA 1
ATOM 749 C C . ALA A 1 93 ? 8.389 -3.059 -3.652 1.00 94.69 93 ALA A C 1
ATOM 751 O O . ALA A 1 93 ? 8.055 -2.563 -2.577 1.00 94.69 93 ALA A O 1
ATOM 752 N N . CYS A 1 94 ? 8.631 -4.367 -3.786 1.00 96.19 94 CYS A N 1
ATOM 753 C CA . CYS A 1 94 ? 8.498 -5.334 -2.694 1.00 96.19 94 CYS A CA 1
ATOM 754 C C . CYS A 1 94 ? 9.454 -5.034 -1.532 1.00 96.19 94 CYS A C 1
ATOM 756 O O . CYS A 1 94 ? 9.061 -5.129 -0.370 1.00 96.19 94 CYS A O 1
ATOM 758 N N . THR A 1 95 ? 10.690 -4.625 -1.827 1.00 94.06 95 THR A N 1
ATOM 759 C CA . THR A 1 95 ? 11.679 -4.264 -0.800 1.00 94.06 95 THR A CA 1
ATOM 760 C C . THR A 1 95 ? 11.237 -3.024 -0.025 1.00 94.06 95 THR A C 1
ATOM 762 O O . THR A 1 95 ? 11.209 -3.037 1.205 1.00 94.06 95 THR A O 1
ATOM 765 N N . LEU A 1 96 ? 10.837 -1.959 -0.728 1.00 92.25 96 LEU A N 1
ATOM 766 C CA . LEU A 1 96 ? 10.314 -0.741 -0.104 1.00 92.25 96 LEU A CA 1
ATOM 767 C C . LEU A 1 96 ? 9.051 -1.026 0.717 1.00 92.25 96 LEU A C 1
ATOM 769 O O . LEU A 1 96 ? 8.915 -0.513 1.829 1.00 92.25 96 LEU A O 1
ATOM 773 N N . LEU A 1 97 ? 8.160 -1.874 0.196 1.00 92.94 97 LEU A N 1
ATOM 774 C CA . LEU A 1 97 ? 6.930 -2.267 0.873 1.00 92.94 97 LEU A CA 1
ATOM 775 C C . LEU A 1 97 ? 7.232 -3.013 2.173 1.00 92.94 97 LEU A C 1
ATOM 777 O O . LEU A 1 97 ? 6.623 -2.722 3.198 1.00 92.94 97 LEU A O 1
ATOM 781 N N . TYR A 1 98 ? 8.200 -3.930 2.155 1.00 93.38 98 TYR A N 1
ATOM 782 C CA . TYR A 1 98 ? 8.625 -4.661 3.344 1.00 93.38 98 TYR A CA 1
ATOM 783 C C . TYR A 1 98 ? 9.131 -3.720 4.448 1.00 93.38 98 TYR A C 1
ATOM 785 O O . TYR A 1 98 ? 8.738 -3.856 5.611 1.00 93.38 98 TYR A O 1
ATOM 793 N N . PHE A 1 99 ? 9.951 -2.726 4.094 1.00 90.50 99 PHE A N 1
ATOM 794 C CA . PHE A 1 99 ? 10.439 -1.739 5.058 1.00 90.50 99 PHE A CA 1
ATOM 795 C C . PHE A 1 99 ? 9.318 -0.856 5.623 1.00 90.50 99 PHE A C 1
ATOM 797 O O . PHE A 1 99 ? 9.256 -0.667 6.840 1.00 90.50 99 PHE A O 1
ATOM 804 N N . GLU A 1 100 ? 8.406 -0.349 4.788 1.00 89.31 100 GLU A N 1
ATOM 805 C CA . GLU A 1 100 ? 7.265 0.439 5.278 1.00 89.31 100 GLU A CA 1
ATOM 806 C C . GLU A 1 100 ? 6.318 -0.399 6.141 1.00 89.31 100 GLU A C 1
ATOM 808 O O . GLU A 1 100 ? 5.897 0.050 7.207 1.00 89.31 100 GLU A O 1
ATOM 813 N N . TYR A 1 101 ? 6.050 -1.647 5.754 1.00 90.00 101 TYR A N 1
ATOM 814 C CA . TYR A 1 101 ? 5.231 -2.562 6.543 1.00 90.00 101 TYR A CA 1
ATOM 815 C C . TYR A 1 101 ? 5.824 -2.803 7.938 1.00 90.00 101 TYR A C 1
ATOM 817 O O . TYR A 1 101 ? 5.116 -2.709 8.947 1.00 90.00 101 TYR A O 1
ATOM 825 N N . LYS A 1 102 ? 7.138 -3.051 8.020 1.00 90.38 102 LYS A N 1
ATOM 826 C CA . LYS A 1 102 ? 7.842 -3.222 9.298 1.00 90.38 102 LYS A CA 1
ATOM 827 C C . LYS A 1 102 ? 7.761 -1.960 10.167 1.00 90.38 102 LYS A C 1
ATOM 829 O O . LYS A 1 102 ? 7.525 -2.061 11.376 1.00 90.38 102 LYS A O 1
ATOM 834 N N . ASN A 1 103 ? 7.894 -0.780 9.562 1.00 86.50 103 ASN A N 1
ATOM 835 C CA . ASN A 1 103 ? 7.785 0.498 10.268 1.00 86.50 103 ASN A CA 1
ATOM 836 C C . ASN A 1 103 ? 6.368 0.735 10.808 1.00 86.50 103 ASN A C 1
ATOM 838 O O . ASN A 1 103 ? 6.210 1.058 11.985 1.00 86.50 103 ASN A O 1
ATOM 842 N N . ILE A 1 104 ? 5.335 0.524 9.985 1.00 85.69 104 ILE A N 1
ATOM 843 C CA . ILE A 1 104 ? 3.928 0.690 10.383 1.00 85.69 104 ILE A CA 1
ATOM 844 C C . ILE A 1 104 ? 3.559 -0.296 11.493 1.00 85.69 104 ILE A C 1
ATOM 846 O O . ILE A 1 104 ? 2.904 0.088 12.461 1.00 85.69 104 ILE A O 1
ATOM 850 N N . THR A 1 105 ? 4.008 -1.547 11.391 1.00 86.75 105 THR A N 1
ATOM 851 C CA . THR A 1 105 ? 3.745 -2.567 12.415 1.00 86.75 105 THR A CA 1
ATOM 852 C C . THR A 1 105 ? 4.365 -2.174 13.754 1.00 86.75 105 THR A C 1
ATOM 854 O O . THR A 1 105 ? 3.695 -2.250 14.782 1.00 86.75 105 THR A O 1
ATOM 857 N N . THR A 1 106 ? 5.605 -1.677 13.743 1.00 85.50 106 THR A N 1
ATOM 858 C CA . THR A 1 106 ? 6.279 -1.171 14.950 1.00 85.50 106 THR A CA 1
ATOM 859 C C . THR A 1 106 ? 5.535 0.024 15.549 1.00 85.50 106 THR A C 1
ATOM 861 O O . THR A 1 106 ? 5.258 0.035 16.746 1.00 85.50 106 THR A O 1
ATOM 864 N N . LEU A 1 107 ? 5.147 1.000 14.721 1.00 82.00 107 LEU A N 1
ATOM 865 C CA . LEU A 1 107 ? 4.399 2.181 15.163 1.00 82.00 107 LEU A CA 1
ATOM 866 C C . LEU A 1 107 ? 3.054 1.787 15.794 1.00 82.00 107 LEU A C 1
ATOM 868 O O . LEU A 1 107 ? 2.690 2.283 16.859 1.00 82.00 107 LEU A O 1
ATOM 872 N N . ARG A 1 108 ? 2.332 0.858 15.158 1.00 84.25 108 ARG A N 1
ATOM 873 C CA . ARG A 1 108 ? 1.056 0.339 15.659 1.00 84.25 108 ARG A CA 1
ATOM 874 C C . ARG A 1 108 ? 1.234 -0.407 16.976 1.00 84.25 108 ARG A C 1
ATOM 876 O O . ARG A 1 108 ? 0.409 -0.236 17.867 1.00 84.25 108 ARG A O 1
ATOM 883 N N . LEU A 1 109 ? 2.294 -1.202 17.108 1.00 85.75 109 LEU A N 1
ATOM 884 C CA . LEU A 1 109 ? 2.599 -1.921 18.341 1.00 85.75 109 LEU A CA 1
ATOM 885 C C . LEU A 1 109 ? 2.868 -0.945 19.489 1.00 85.75 109 LEU A C 1
ATOM 887 O O . LEU A 1 109 ? 2.200 -1.048 20.511 1.00 85.75 109 LEU A O 1
ATOM 891 N N . VAL A 1 110 ? 3.737 0.051 19.282 1.00 83.00 110 VAL A N 1
ATOM 892 C CA . VAL A 1 110 ? 4.014 1.107 20.273 1.00 83.00 110 VAL A CA 1
ATOM 893 C C . VAL A 1 110 ? 2.739 1.858 20.653 1.00 83.00 110 VAL A C 1
ATOM 895 O O . VAL A 1 110 ? 2.505 2.120 21.832 1.00 83.00 110 VAL A O 1
ATOM 898 N N . HIS A 1 111 ? 1.880 2.164 19.677 1.00 78.69 111 HIS A N 1
ATOM 899 C CA . HIS A 1 111 ? 0.604 2.820 19.941 1.00 78.69 111 HIS A CA 1
ATOM 900 C C . HIS A 1 111 ? -0.334 1.940 20.781 1.00 78.69 111 HIS A C 1
ATOM 902 O O . HIS A 1 111 ? -0.941 2.427 21.726 1.00 78.69 111 HIS A O 1
ATOM 908 N N . ILE A 1 112 ? -0.439 0.640 20.492 1.00 79.94 112 ILE A N 1
ATOM 909 C CA . ILE A 1 112 ? -1.288 -0.284 21.260 1.00 79.94 112 ILE A CA 1
ATOM 910 C C . ILE A 1 112 ? -0.762 -0.469 22.688 1.00 79.94 112 ILE A C 1
ATOM 912 O O . ILE A 1 112 ? -1.561 -0.466 23.621 1.00 79.94 112 ILE A O 1
ATOM 916 N N . THR A 1 113 ? 0.554 -0.615 22.868 1.00 81.25 113 THR A N 1
ATOM 917 C CA . THR A 1 113 ? 1.163 -0.858 24.186 1.00 81.25 113 THR A CA 1
ATOM 918 C C . THR A 1 113 ? 1.271 0.401 25.043 1.00 81.25 113 THR A C 1
ATOM 920 O O . THR A 1 113 ? 1.295 0.297 26.263 1.00 81.25 113 THR A O 1
ATOM 923 N N . GLY A 1 114 ? 1.376 1.580 24.423 1.00 73.25 114 GLY A N 1
ATOM 924 C CA . GLY A 1 114 ? 1.528 2.859 25.122 1.00 73.25 114 GLY A CA 1
ATOM 925 C C . GLY A 1 114 ? 0.211 3.555 25.473 1.00 73.25 114 GLY A C 1
ATOM 926 O O . GLY A 1 114 ? 0.219 4.515 26.240 1.00 73.25 114 GLY A O 1
ATOM 927 N N . LEU A 1 115 ? -0.920 3.115 24.914 1.00 70.19 115 LEU A N 1
ATOM 928 C CA . LEU A 1 115 ? -2.221 3.707 25.217 1.00 70.19 115 LEU A CA 1
ATOM 929 C C . LEU A 1 115 ? -2.732 3.261 26.599 1.00 70.19 115 LEU A C 1
ATOM 931 O O . LEU A 1 115 ? -2.630 2.079 26.933 1.00 70.19 115 LEU A O 1
ATOM 935 N N . PRO A 1 116 ? -3.361 4.166 27.374 1.00 74.69 116 PRO A N 1
ATOM 936 C CA . PRO A 1 116 ? -4.074 3.773 28.582 1.00 74.69 116 PRO A CA 1
ATOM 937 C C . PRO A 1 116 ? -5.213 2.796 28.238 1.00 74.69 116 PRO A C 1
ATOM 939 O O . PRO A 1 116 ? -5.726 2.842 27.113 1.00 74.69 116 PRO A O 1
ATOM 942 N N . PRO A 1 117 ? -5.641 1.944 29.191 1.00 76.25 117 PRO A N 1
ATOM 943 C CA . PRO A 1 117 ? -6.681 0.946 28.960 1.00 76.25 117 PRO A CA 1
ATOM 944 C C . PRO A 1 117 ? -7.949 1.601 28.396 1.00 76.25 117 PRO A C 1
ATOM 946 O O . PRO A 1 117 ? -8.582 2.425 29.057 1.00 76.25 117 PRO A O 1
ATOM 949 N N . LYS A 1 118 ? -8.318 1.263 27.156 1.00 79.12 118 LYS A N 1
ATOM 950 C CA . LYS A 1 118 ? -9.543 1.765 26.512 1.00 79.12 118 LYS A CA 1
ATOM 951 C C . LYS A 1 118 ? -10.660 0.730 26.659 1.00 79.12 118 LYS A C 1
ATOM 953 O O . LYS A 1 118 ? -10.392 -0.452 26.462 1.00 79.12 118 LYS A O 1
ATOM 958 N N . PRO A 1 119 ? -11.925 1.134 26.880 1.00 80.25 119 PRO A N 1
ATOM 959 C CA . PRO A 1 119 ? -13.054 0.197 26.944 1.00 80.25 119 PRO A CA 1
ATOM 960 C C . PRO A 1 119 ? -13.165 -0.726 25.720 1.00 80.25 119 PRO A C 1
ATOM 962 O O . PRO A 1 119 ? -13.564 -1.881 25.845 1.00 80.25 119 PRO A O 1
ATOM 965 N N . SER A 1 120 ? -12.741 -0.252 24.543 1.00 82.44 120 SER A N 1
ATOM 966 C CA . SER A 1 120 ? -12.704 -1.041 23.306 1.00 82.44 120 SER A CA 1
ATOM 967 C C . SER A 1 120 ? -11.764 -2.250 23.357 1.00 82.44 120 SER A C 1
ATOM 969 O O . SER A 1 120 ? -11.962 -3.185 22.593 1.00 82.44 120 SER A O 1
ATOM 971 N N . GLN A 1 121 ? -10.762 -2.259 24.240 1.00 84.50 121 GLN A N 1
ATOM 972 C CA . GLN A 1 121 ? -9.856 -3.398 24.427 1.00 84.50 121 GLN A CA 1
ATOM 973 C C . GLN A 1 121 ? -10.494 -4.523 25.257 1.00 84.50 121 GLN A C 1
ATOM 975 O O . GLN A 1 121 ? -10.034 -5.657 25.188 1.00 84.50 121 GLN A O 1
ATOM 980 N N . PHE A 1 122 ? -11.556 -4.220 26.011 1.00 88.44 122 PHE A N 1
ATOM 981 C CA . PHE A 1 122 ? -12.252 -5.160 26.901 1.00 88.44 122 PHE A CA 1
ATOM 982 C C . PHE A 1 122 ? -13.675 -5.493 26.434 1.00 88.44 122 PHE A C 1
ATOM 984 O O . PHE A 1 122 ? -14.380 -6.254 27.091 1.00 88.44 122 PHE A O 1
ATOM 991 N N . THR A 1 123 ? -14.113 -4.921 25.311 1.00 91.69 123 THR A N 1
ATOM 992 C CA . THR A 1 123 ? -15.466 -5.104 24.776 1.00 91.69 123 THR A CA 1
ATOM 993 C C . THR A 1 123 ? -15.407 -5.945 23.510 1.00 91.69 123 THR A C 1
ATOM 995 O O . THR A 1 123 ? -14.711 -5.592 22.560 1.00 91.69 123 THR A O 1
ATOM 998 N N . ILE A 1 124 ? -16.175 -7.034 23.471 1.00 92.25 124 ILE A N 1
ATOM 999 C CA . ILE A 1 124 ? -16.326 -7.883 22.284 1.00 92.25 124 ILE A CA 1
ATOM 1000 C C . ILE A 1 124 ? -17.699 -7.673 21.647 1.00 92.25 124 ILE A C 1
ATOM 1002 O O . ILE A 1 124 ? -18.706 -7.528 22.338 1.00 92.25 124 ILE A O 1
ATOM 1006 N N . LEU A 1 125 ? -17.747 -7.674 20.314 1.00 93.62 125 LEU A N 1
ATOM 1007 C CA . LEU A 1 125 ? -19.003 -7.629 19.572 1.00 93.62 125 LEU A CA 1
ATOM 1008 C C . LEU A 1 125 ? -19.464 -9.052 19.260 1.00 93.62 125 LEU A C 1
ATOM 1010 O O . LEU A 1 125 ? -18.848 -9.744 18.452 1.00 93.62 125 LEU A O 1
ATOM 1014 N N . VAL A 1 126 ? -20.574 -9.463 19.868 1.00 92.94 126 VAL A N 1
ATOM 1015 C CA . VAL A 1 126 ? -21.201 -10.768 19.629 1.00 92.94 126 VAL A CA 1
ATOM 1016 C C . VAL A 1 126 ? -22.322 -10.602 18.603 1.00 92.94 126 VAL A C 1
ATOM 1018 O O . VAL A 1 126 ? -23.161 -9.712 18.732 1.00 92.94 126 VAL A O 1
ATOM 1021 N N . ARG A 1 127 ? -22.328 -11.437 17.559 1.00 93.06 127 ARG A N 1
ATOM 1022 C CA . ARG A 1 127 ? -23.333 -11.433 16.481 1.00 93.06 127 ARG A CA 1
ATOM 1023 C C . ARG A 1 127 ? -23.889 -12.839 16.277 1.00 93.06 127 ARG A C 1
ATOM 1025 O O . ARG A 1 127 ? -23.208 -13.809 16.589 1.00 93.06 127 ARG A O 1
ATOM 1032 N N . GLY A 1 128 ? -25.097 -12.935 15.717 1.00 91.00 128 GLY A N 1
ATOM 1033 C CA . GLY A 1 128 ? -25.715 -14.223 15.382 1.00 91.00 128 GLY A CA 1
ATOM 1034 C C . GLY A 1 128 ? -26.169 -15.024 16.603 1.00 91.00 128 GLY A C 1
ATOM 1035 O O . GLY A 1 128 ? -26.013 -16.240 16.624 1.00 91.00 128 GLY A O 1
ATOM 1036 N N . ILE A 1 129 ? -26.696 -14.348 17.629 1.00 91.75 129 ILE A N 1
ATOM 1037 C CA . ILE A 1 129 ? -27.247 -15.024 18.810 1.00 91.75 129 ILE A CA 1
ATOM 1038 C C . ILE A 1 129 ? -28.481 -15.826 18.358 1.00 91.75 129 ILE A C 1
ATOM 1040 O O . ILE A 1 129 ? -29.365 -15.236 17.728 1.00 91.75 129 ILE A O 1
ATOM 1044 N N . PRO A 1 130 ? -28.550 -17.143 18.627 1.00 91.25 130 PRO A N 1
ATOM 1045 C CA . PRO A 1 130 ? -29.680 -17.961 18.210 1.00 91.25 130 PRO A CA 1
ATOM 1046 C C . PRO A 1 130 ? -30.954 -17.505 18.918 1.00 91.25 130 PRO A C 1
ATOM 1048 O O . PRO A 1 130 ? -30.938 -17.163 20.101 1.00 91.25 130 PRO A O 1
ATOM 1051 N N . TRP A 1 131 ? -32.062 -17.500 18.182 1.00 90.50 131 TRP A N 1
ATOM 1052 C CA . TRP A 1 131 ? -33.368 -17.225 18.763 1.00 90.50 131 TRP A CA 1
ATOM 1053 C C . TRP A 1 131 ? -33.859 -18.434 19.562 1.00 90.50 131 TRP A C 1
ATOM 1055 O O . TRP A 1 131 ? -33.710 -19.576 19.126 1.00 90.50 131 TRP A O 1
ATOM 1065 N N . SER A 1 132 ? -34.474 -18.165 20.709 1.00 89.75 132 SER A N 1
ATOM 1066 C CA . SER A 1 132 ? -35.149 -19.152 21.544 1.00 89.75 132 SER A CA 1
ATOM 1067 C C . SER A 1 132 ? -36.534 -18.631 21.916 1.00 89.75 132 SER A C 1
ATOM 1069 O O . SER A 1 132 ? -36.707 -17.433 22.142 1.00 89.75 132 SER A O 1
ATOM 1071 N N . ALA A 1 133 ? -37.517 -19.529 21.978 1.00 88.88 133 ALA A N 1
ATOM 1072 C CA . ALA A 1 133 ? -38.856 -19.208 22.467 1.00 88.88 133 ALA A CA 1
ATOM 1073 C C . ALA A 1 133 ? -38.903 -19.113 24.003 1.00 88.88 133 ALA A C 1
ATOM 1075 O O . ALA A 1 133 ? -39.743 -18.400 24.548 1.00 88.88 133 ALA A O 1
ATOM 1076 N N . ASP A 1 134 ? -37.989 -19.809 24.685 1.00 90.94 134 ASP A N 1
ATOM 1077 C CA . ASP A 1 134 ? -38.009 -19.985 26.140 1.00 90.94 134 ASP A CA 1
ATOM 1078 C C . ASP A 1 134 ? -37.206 -18.909 26.888 1.00 90.94 134 ASP A C 1
ATOM 1080 O O . ASP A 1 134 ? -37.417 -18.688 28.081 1.00 90.94 134 ASP A O 1
ATOM 1084 N N . GLU A 1 135 ? -36.274 -18.228 26.212 1.00 90.81 135 GLU A N 1
ATOM 1085 C CA . GLU A 1 135 ? -35.393 -17.235 26.830 1.00 90.81 135 GLU A CA 1
ATOM 1086 C C . GLU A 1 135 ? -35.198 -15.989 25.961 1.00 90.81 135 GLU A C 1
ATOM 1088 O O . GLU A 1 135 ? -35.152 -16.042 24.733 1.00 90.81 135 GLU A O 1
ATOM 1093 N N . SER A 1 136 ? -35.055 -14.837 26.620 1.00 91.44 136 SER A N 1
ATOM 1094 C CA . SER A 1 136 ? -34.696 -13.594 25.934 1.00 91.44 136 SER A CA 1
ATOM 1095 C C . SER A 1 136 ? -33.223 -13.605 25.512 1.00 91.44 136 SER A C 1
ATOM 1097 O O . SER A 1 136 ? -32.387 -14.216 26.177 1.00 91.44 136 SER A O 1
ATOM 1099 N N . TYR A 1 137 ? -32.867 -12.845 24.470 1.00 91.06 137 TYR A N 1
ATOM 1100 C CA . TYR A 1 137 ? -31.468 -12.688 24.042 1.00 91.06 137 TYR A CA 1
ATOM 1101 C C . TYR A 1 137 ? -30.536 -12.209 25.168 1.00 91.06 137 TYR A C 1
ATOM 1103 O O . TYR A 1 137 ? -29.384 -12.629 25.235 1.00 91.06 137 TYR A O 1
ATOM 1111 N N . CYS A 1 138 ? -31.037 -11.351 26.062 1.00 92.00 138 CYS A N 1
ATOM 1112 C CA . CYS A 1 138 ? -30.307 -10.869 27.237 1.00 92.00 138 CYS A CA 1
ATOM 1113 C C . CYS A 1 138 ? -29.923 -12.030 28.171 1.00 92.00 138 CYS A C 1
ATOM 1115 O O . CYS A 1 138 ? -28.758 -12.184 28.543 1.00 92.00 138 CYS A O 1
ATOM 1117 N N . GLU A 1 139 ? -30.890 -12.891 28.496 1.00 93.00 139 GLU A N 1
ATOM 1118 C CA . GLU A 1 139 ? -30.664 -14.043 29.371 1.00 93.00 139 GLU A CA 1
ATOM 1119 C C . GLU A 1 139 ? -29.805 -15.116 28.698 1.00 93.00 139 GLU A C 1
ATOM 1121 O O . GLU A 1 139 ? -28.887 -15.634 29.334 1.00 93.00 139 GLU A O 1
ATOM 1126 N N . ALA A 1 140 ? -30.010 -15.376 27.404 1.00 93.19 140 ALA A N 1
ATOM 1127 C CA . ALA A 1 140 ? -29.191 -16.310 26.634 1.00 93.19 140 ALA A CA 1
ATOM 1128 C C . ALA A 1 140 ? -27.700 -15.918 26.663 1.00 93.19 140 ALA A C 1
ATOM 1130 O O . ALA A 1 140 ? -26.832 -16.729 27.001 1.00 93.19 140 ALA A O 1
ATOM 1131 N N . VAL A 1 141 ? -27.393 -14.643 26.380 1.00 94.44 141 VAL A N 1
ATOM 1132 C CA . VAL A 1 141 ? -26.021 -14.106 26.420 1.00 94.44 141 VAL A CA 1
ATOM 1133 C C . VAL A 1 141 ? -25.458 -14.175 27.837 1.00 94.44 141 VAL A C 1
ATOM 1135 O O . VAL A 1 141 ? -24.352 -14.680 28.043 1.00 94.44 141 VAL A O 1
ATOM 1138 N N . LYS A 1 142 ? -26.218 -13.709 28.832 1.00 94.50 142 LYS A N 1
ATOM 1139 C CA . LYS A 1 142 ? -25.790 -13.724 30.233 1.00 94.50 142 LYS A CA 1
ATOM 1140 C C . LYS A 1 142 ? -25.468 -15.141 30.704 1.00 94.50 142 LYS A C 1
ATOM 1142 O O . LYS A 1 142 ? -24.399 -15.352 31.275 1.00 94.50 142 LYS A O 1
ATOM 1147 N N . LYS A 1 143 ? -26.345 -16.112 30.444 1.00 94.19 143 LYS A N 1
ATOM 1148 C CA . LYS A 1 143 ? -26.160 -17.523 30.807 1.00 94.19 143 LYS A CA 1
ATOM 1149 C C . LYS A 1 143 ? -24.921 -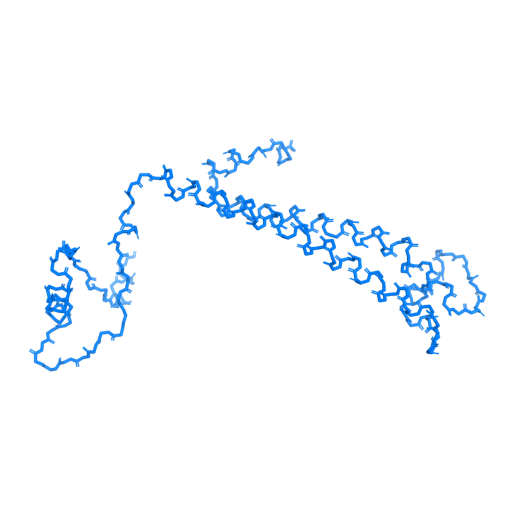18.112 30.140 1.00 94.19 143 LYS A C 1
ATOM 1151 O O . LYS A 1 143 ? -24.109 -18.725 30.828 1.00 94.19 143 LYS A O 1
ATOM 1156 N N . PHE A 1 144 ? -24.736 -17.874 28.841 1.00 94.31 144 PHE A N 1
ATOM 1157 C CA . PHE A 1 144 ? -23.571 -18.353 28.097 1.00 94.31 144 PHE A CA 1
ATOM 1158 C C . PHE A 1 144 ? -22.253 -17.828 28.685 1.00 94.31 144 PHE A C 1
ATOM 1160 O O . PHE A 1 144 ? -21.376 -18.614 29.043 1.00 94.31 144 PHE A O 1
ATOM 1167 N N . PHE A 1 145 ? -22.114 -16.507 28.840 1.00 95.62 145 PHE A N 1
ATOM 1168 C CA . PHE A 1 145 ? -20.864 -15.919 29.327 1.00 95.62 145 PHE A CA 1
ATOM 1169 C C . PHE A 1 145 ? -20.622 -16.172 30.814 1.00 95.62 145 PHE A C 1
ATOM 1171 O O . PHE A 1 145 ? -19.474 -16.346 31.212 1.00 95.62 145 PHE A O 1
ATOM 1178 N N . THR A 1 146 ? -21.673 -16.269 31.629 1.00 95.19 146 THR A N 1
ATOM 1179 C CA . THR A 1 146 ? -21.518 -16.651 33.041 1.00 95.19 146 THR A CA 1
ATOM 1180 C C . THR A 1 146 ? -21.082 -18.110 33.173 1.00 95.19 146 THR A C 1
ATOM 1182 O O . THR A 1 146 ? -20.305 -18.421 34.064 1.00 95.19 146 THR A O 1
ATOM 1185 N N . TYR A 1 147 ? -21.536 -19.007 32.290 1.00 96.25 147 TYR A N 1
ATOM 1186 C CA . TYR A 1 147 ? -21.159 -20.421 32.339 1.00 96.25 147 TYR A CA 1
ATOM 1187 C C . TYR A 1 147 ? -19.739 -20.674 31.809 1.00 96.25 147 TYR A C 1
ATOM 1189 O O . TYR A 1 147 ? -18.941 -21.321 32.480 1.00 96.25 147 TYR A O 1
ATOM 1197 N N . TYR A 1 148 ? -19.398 -20.143 30.629 1.00 95.44 148 TYR A N 1
ATOM 1198 C CA . TYR A 1 148 ? -18.109 -20.419 29.974 1.00 95.44 148 TYR A CA 1
ATOM 1199 C C . TYR A 1 148 ? -16.986 -19.440 30.346 1.00 95.44 148 TYR A C 1
ATOM 1201 O O . TYR A 1 148 ? -15.811 -19.787 30.247 1.00 95.44 148 TYR A O 1
ATOM 1209 N N . HIS A 1 149 ? -17.324 -18.220 30.772 1.00 94.88 149 HIS A N 1
ATOM 1210 C CA . HIS A 1 149 ? -16.373 -17.124 30.994 1.00 94.88 149 HIS A CA 1
ATOM 1211 C C . HIS A 1 149 ? -16.593 -16.421 32.345 1.00 94.88 149 HIS A C 1
ATOM 1213 O O . HIS A 1 149 ? -16.369 -15.215 32.464 1.00 94.88 149 HIS A O 1
ATOM 1219 N N . ALA A 1 150 ? -17.007 -17.176 33.371 1.00 92.12 150 ALA A N 1
ATOM 1220 C CA . ALA A 1 150 ? -17.400 -16.668 34.690 1.00 92.12 150 ALA A CA 1
ATOM 1221 C C . ALA A 1 150 ? -16.397 -15.686 35.323 1.00 92.12 150 ALA A C 1
ATOM 1223 O O . ALA A 1 150 ? -16.796 -14.710 35.948 1.00 92.12 150 ALA A O 1
ATOM 1224 N N . SER A 1 151 ? -15.094 -15.944 35.169 1.00 92.38 151 SER A N 1
ATOM 1225 C CA . SER A 1 151 ? -14.025 -15.151 35.788 1.00 92.38 151 SER A CA 1
ATOM 1226 C C . SER A 1 151 ? -13.715 -13.838 35.065 1.00 92.38 151 SER A C 1
ATOM 1228 O O . SER A 1 151 ? -13.108 -12.953 35.661 1.00 92.38 151 SER A O 1
ATOM 1230 N N . THR A 1 152 ? -14.100 -13.703 33.793 1.00 93.00 152 THR A N 1
ATOM 1231 C CA . THR A 1 152 ? -13.771 -12.538 32.949 1.00 93.00 152 THR A CA 1
ATOM 1232 C C . THR A 1 152 ? -14.996 -11.746 32.507 1.00 93.00 152 THR A C 1
ATOM 1234 O O . THR A 1 152 ? -14.863 -10.622 32.028 1.00 93.00 152 THR A O 1
ATOM 1237 N N . TYR A 1 153 ? -16.189 -12.326 32.620 1.00 93.75 153 TYR A N 1
ATOM 1238 C CA . TYR A 1 153 ? -17.429 -11.674 32.234 1.00 93.75 153 TYR A CA 1
ATOM 1239 C C . TYR A 1 153 ? -17.790 -10.552 33.218 1.00 93.75 153 TYR 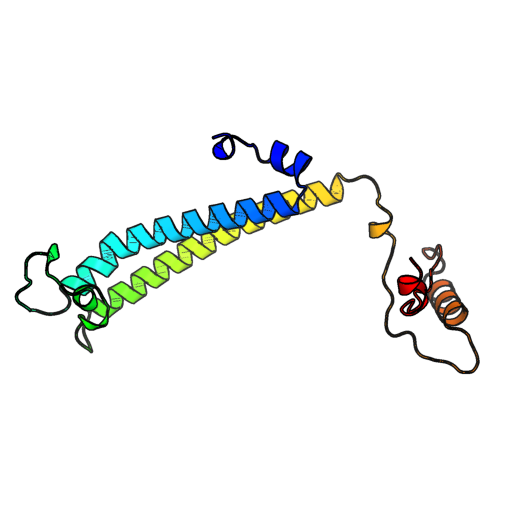A C 1
ATOM 1241 O O . TYR A 1 153 ? -17.904 -10.779 34.419 1.00 93.75 153 TYR A O 1
ATOM 1249 N N . LEU A 1 154 ? -17.992 -9.341 32.689 1.00 93.19 154 LEU A N 1
ATOM 1250 C CA . LEU A 1 154 ? -18.358 -8.159 33.473 1.00 93.19 154 LEU A CA 1
ATOM 1251 C C . LEU A 1 154 ? -19.821 -7.759 33.242 1.00 93.19 154 LEU A C 1
ATOM 1253 O O . LEU A 1 154 ? -20.617 -7.698 34.176 1.00 93.19 154 LEU A O 1
ATOM 1257 N N . SER A 1 155 ? -20.178 -7.467 31.993 1.00 93.25 155 SER A N 1
ATOM 1258 C CA . SER A 1 155 ? -21.520 -7.042 31.594 1.00 93.25 155 SER A CA 1
ATOM 1259 C C . SER A 1 155 ? -21.716 -7.216 30.087 1.00 93.25 155 SER A C 1
ATOM 1261 O O . SER A 1 155 ? -20.778 -7.537 29.355 1.00 93.25 155 SER A O 1
ATOM 1263 N N . HIS A 1 156 ? -22.944 -7.011 29.614 1.00 93.94 156 HIS A N 1
ATOM 1264 C CA . HIS A 1 156 ? -23.265 -6.957 28.191 1.00 93.94 156 HIS A CA 1
ATOM 1265 C C . HIS A 1 156 ? -24.305 -5.862 27.921 1.00 93.94 156 HIS A C 1
ATOM 1267 O O . HIS A 1 156 ? -25.019 -5.429 28.826 1.00 93.94 156 HIS A O 1
ATOM 1273 N N . GLN A 1 157 ? -24.408 -5.437 26.662 1.00 93.19 157 GLN A N 1
ATOM 1274 C CA . GLN A 1 157 ? -25.431 -4.507 26.193 1.00 93.19 157 GLN A CA 1
ATOM 1275 C C . GLN A 1 157 ? -26.013 -5.024 24.877 1.00 93.19 157 GLN A C 1
ATOM 1277 O O . GLN A 1 157 ? -25.277 -5.256 23.919 1.00 93.19 157 GLN A O 1
ATOM 1282 N N . ILE A 1 158 ? -27.334 -5.215 24.831 1.00 92.50 158 ILE A N 1
ATOM 1283 C CA . ILE A 1 158 ? -28.032 -5.625 23.609 1.00 92.50 158 ILE A CA 1
ATOM 1284 C C . ILE A 1 158 ? -28.215 -4.404 22.704 1.00 92.50 158 ILE A C 1
ATOM 1286 O O . ILE A 1 158 ? -28.677 -3.352 23.148 1.00 92.50 158 ILE A O 1
ATOM 1290 N N . VAL A 1 159 ? -27.850 -4.552 21.431 1.00 90.94 159 VAL A N 1
ATOM 1291 C CA . VAL A 1 159 ? -28.043 -3.524 20.404 1.00 90.94 159 VAL A CA 1
ATOM 1292 C C . VAL A 1 159 ? -29.366 -3.788 19.698 1.00 90.94 159 VAL A C 1
ATOM 1294 O O . VAL A 1 159 ? -29.565 -4.863 19.138 1.00 90.94 159 VAL A O 1
ATOM 1297 N N . TYR A 1 160 ? -30.256 -2.799 19.719 1.00 85.75 160 TYR A N 1
ATOM 1298 C CA . TYR A 1 160 ? -31.555 -2.853 19.053 1.00 85.75 160 TYR A CA 1
ATOM 1299 C C . TYR A 1 160 ? -31.554 -1.963 17.809 1.00 85.75 160 TYR A C 1
ATOM 1301 O O . TYR A 1 160 ? -30.936 -0.896 17.798 1.00 85.75 160 TYR A O 1
ATOM 1309 N N . GLU A 1 161 ? -32.267 -2.384 16.767 1.00 80.56 161 GLU A N 1
ATOM 1310 C CA . GLU A 1 161 ? -32.478 -1.571 15.571 1.00 80.56 161 GLU A CA 1
ATOM 1311 C C . GLU A 1 161 ? -33.375 -0.370 15.914 1.00 80.56 161 GLU A C 1
ATOM 1313 O O . GLU A 1 161 ? -34.542 -0.527 16.266 1.00 80.56 161 GLU A O 1
ATOM 1318 N N . SER A 1 162 ? -32.831 0.848 15.849 1.00 70.25 162 SER A N 1
ATOM 1319 C CA . SER A 1 162 ? -33.524 2.070 16.286 1.00 70.25 162 SER A CA 1
ATOM 1320 C C . SER A 1 162 ? -34.101 2.902 15.132 1.00 70.25 162 SER A C 1
ATOM 1322 O O . SER A 1 162 ? -34.336 4.099 15.293 1.00 70.25 162 SER A O 1
ATOM 1324 N N . GLY A 1 163 ? -34.372 2.293 13.971 1.00 66.62 163 GLY A N 1
ATOM 1325 C CA . GLY A 1 163 ? -34.716 3.006 12.730 1.00 66.62 163 GLY A CA 1
ATOM 1326 C C . GLY A 1 163 ? -35.895 3.993 12.818 1.00 66.62 163 GLY A C 1
ATOM 1327 O O . GLY A 1 163 ? -35.911 4.987 12.094 1.00 66.62 163 GLY A O 1
ATOM 1328 N N . ALA A 1 164 ? -36.861 3.771 13.718 1.00 62.06 164 ALA A N 1
ATOM 1329 C CA . ALA A 1 164 ? -37.963 4.709 13.976 1.00 62.06 164 ALA A CA 1
ATOM 1330 C C . ALA A 1 164 ? -37.613 5.802 15.009 1.00 62.06 164 ALA A C 1
ATOM 1332 O O . ALA A 1 164 ? -38.090 6.927 14.903 1.00 62.06 164 ALA A O 1
ATOM 1333 N N . VAL A 1 165 ? -36.751 5.494 15.982 1.00 62.50 165 VAL A N 1
ATOM 1334 C CA . VAL A 1 165 ? -36.355 6.401 17.075 1.00 62.50 165 VAL A CA 1
ATOM 1335 C C . VAL A 1 165 ? -35.280 7.389 16.614 1.00 62.50 165 VAL A C 1
ATOM 1337 O O . VAL A 1 165 ? -35.269 8.540 17.038 1.00 62.50 165 VAL A O 1
ATOM 1340 N N . GLN A 1 166 ? -34.410 6.979 15.689 1.00 59.31 166 GLN A N 1
ATOM 1341 C CA . GLN A 1 166 ? -33.357 7.828 15.126 1.00 59.31 166 GLN A CA 1
ATOM 1342 C C . GLN A 1 166 ? -33.900 8.949 14.222 1.00 59.31 166 GLN A C 1
ATOM 1344 O O . GLN A 1 166 ? -33.222 9.952 14.042 1.00 59.31 166 GLN A O 1
ATOM 1349 N N . LYS A 1 167 ? -35.123 8.790 13.688 1.00 61.19 167 LYS A N 1
ATOM 1350 C CA . LYS A 1 167 ? -35.830 9.788 12.861 1.00 61.19 167 LYS A CA 1
ATOM 1351 C C . LYS A 1 167 ? -36.556 10.871 13.669 1.00 61.19 167 LYS A C 1
ATOM 1353 O O . LYS A 1 167 ? -37.048 11.825 13.078 1.00 61.19 167 LYS A O 1
ATOM 1358 N N . LEU A 1 168 ? -36.661 10.708 14.989 1.00 61.72 168 LEU A N 1
ATOM 1359 C CA . LEU A 1 168 ? -37.301 11.667 15.902 1.00 61.72 168 LEU A CA 1
ATOM 1360 C C . LEU A 1 168 ? -36.300 12.667 16.512 1.00 61.72 168 LEU A C 1
ATOM 1362 O O . LEU A 1 168 ? -36.655 13.403 17.432 1.00 61.72 168 LEU A O 1
ATOM 1366 N N . LYS A 1 169 ? -35.055 12.674 16.027 1.00 46.94 169 LYS A N 1
ATOM 1367 C CA . LYS A 1 169 ? -33.977 13.576 16.434 1.00 46.94 169 LYS A CA 1
ATOM 1368 C C . LYS A 1 169 ? -33.559 14.436 15.250 1.00 46.94 169 LYS A C 1
ATOM 1370 O O . LYS A 1 169 ? -33.213 15.608 15.499 1.00 46.94 169 LYS A O 1
#

Secondary structure (DSSP, 8-state):
--TTS--HHHHHHHHHHHHHHHHHHHHHHHHHHHHHHHHIIIIIHHHHHTSS---PPPGGGS-GGGGSGGGSPTT-TTHHHHHHHHHHHHHHHHHHHHHHHHHHHHHHHHHHHHS---GGGT------PPP-SSS-HHHHHHHHHHHHSTTT----------TTTGGG-